Protein AF-A0A3C1WV95-F1 (afdb_monomer)

Secondary structure (DSSP, 8-state):
-EEETTEEEEEEEE--SSPBPHHHHHHHHHHHHHTT--EEEEEEEETT-B-GGGTT-TTEEEEEHHHHT-

Mean predicted aligned error: 3.07 Å

Nearest PDB structures (foldseek):
  7uy8-assembly1_B  TM=4.973E-01  e=6.680E+00  Tetrahymena thermophila
  6vpd-assembly1_A  TM=3.815E-01  e=5.520E+00  Trichoderma reesei QM6a
  3dsc-assembly1_A  TM=3.714E-01  e=5.882E+00  Pyrococcus furiosus

Structure (mmCIF, N/CA/C/O backbone):
data_AF-A0A3C1WV95-F1
#
_entry.id   AF-A0A3C1WV95-F1
#
loop_
_atom_site.group_PDB
_atom_site.id
_atom_site.type_symbol
_atom_site.label_atom_id
_atom_site.label_alt_id
_atom_site.label_comp_id
_atom_site.label_asym_id
_atom_site.label_entity_id
_atom_site.label_seq_id
_atom_site.pdbx_PDB_ins_code
_atom_site.Cartn_x
_atom_site.Cartn_y
_atom_site.Cartn_z
_atom_site.occupancy
_atom_site.B_iso_or_equiv
_atom_site.auth_seq_id
_atom_site.auth_comp_id
_atom_site.auth_asym_id
_atom_site.auth_atom_id
_atom_site.pdbx_PDB_model_num
ATOM 1 N N . MET A 1 1 ? 3.825 -11.250 -2.490 1.00 86.62 1 MET A N 1
ATOM 2 C CA . MET A 1 1 ? 3.968 -10.440 -3.715 1.00 86.62 1 MET A CA 1
ATOM 3 C C . MET A 1 1 ? 3.118 -11.084 -4.793 1.00 86.62 1 MET A C 1
ATOM 5 O O . MET A 1 1 ? 2.989 -12.305 -4.769 1.00 86.62 1 MET A O 1
ATOM 9 N N . THR A 1 2 ? 2.519 -10.292 -5.671 1.00 92.94 2 THR A N 1
ATOM 10 C CA . THR A 1 2 ? 1.819 -10.772 -6.874 1.00 92.94 2 THR A CA 1
ATOM 11 C C . THR A 1 2 ? 2.425 -10.104 -8.102 1.00 92.94 2 THR A C 1
ATOM 13 O O . THR A 1 2 ? 3.048 -9.053 -7.969 1.00 92.94 2 THR A O 1
ATOM 16 N N . GLU A 1 3 ? 2.245 -10.700 -9.273 1.00 94.06 3 GLU A N 1
ATOM 17 C CA . GLU A 1 3 ? 2.718 -10.173 -10.555 1.00 94.06 3 GLU A CA 1
ATOM 18 C C . GLU A 1 3 ? 1.529 -10.092 -11.514 1.00 94.06 3 GLU A C 1
ATOM 20 O O . GLU A 1 3 ? 0.710 -11.014 -11.557 1.00 94.06 3 GLU A O 1
ATOM 25 N N . ASP A 1 4 ? 1.415 -8.980 -12.231 1.00 92.69 4 ASP A N 1
ATOM 26 C CA . ASP A 1 4 ? 0.479 -8.795 -13.339 1.00 92.69 4 ASP A CA 1
ATOM 27 C C . ASP A 1 4 ? 1.197 -8.176 -14.550 1.00 92.69 4 ASP A C 1
ATOM 29 O O . ASP A 1 4 ? 2.409 -7.959 -14.519 1.00 92.69 4 ASP A O 1
ATOM 33 N N . ASP A 1 5 ? 0.455 -7.869 -15.616 1.00 94.44 5 ASP A N 1
ATOM 34 C CA . ASP A 1 5 ? 1.002 -7.317 -16.864 1.00 94.44 5 ASP A CA 1
ATOM 35 C C . ASP A 1 5 ? 1.758 -5.978 -16.687 1.00 94.44 5 ASP A C 1
ATOM 37 O O . ASP A 1 5 ? 2.462 -5.544 -17.601 1.00 94.44 5 ASP A O 1
ATOM 41 N N . LYS A 1 6 ? 1.613 -5.293 -15.542 1.00 92.81 6 LYS A N 1
ATOM 42 C CA . LYS A 1 6 ? 2.315 -4.042 -15.200 1.00 92.81 6 LYS A CA 1
ATOM 43 C C . LYS A 1 6 ? 3.542 -4.260 -14.313 1.00 92.81 6 LYS A C 1
ATOM 45 O O . LYS A 1 6 ? 4.318 -3.323 -14.137 1.00 92.81 6 LYS A O 1
A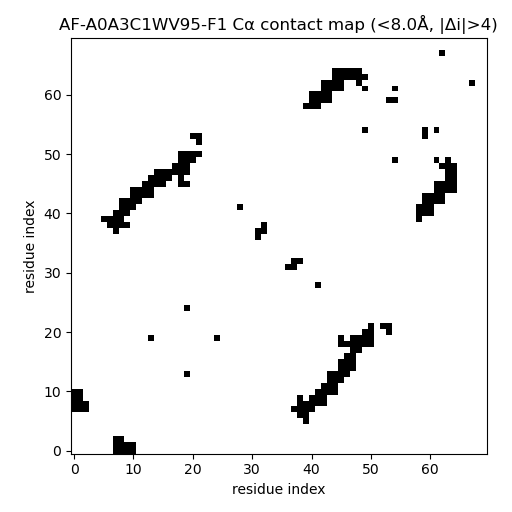TOM 50 N N . GLY A 1 7 ? 3.726 -5.459 -13.764 1.00 93.25 7 GLY A N 1
ATOM 51 C CA . GLY A 1 7 ? 4.860 -5.832 -12.924 1.00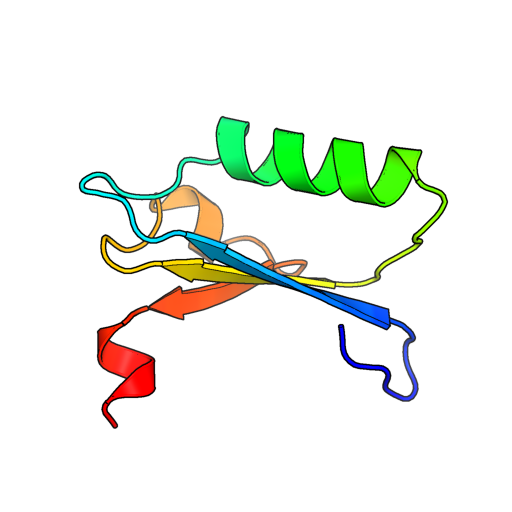 93.25 7 GLY A CA 1
ATOM 52 C C . GLY A 1 7 ? 4.449 -6.302 -11.531 1.00 93.25 7 GLY A C 1
ATOM 53 O O . GLY A 1 7 ? 3.376 -6.869 -11.322 1.00 93.25 7 GLY A O 1
ATOM 54 N N . TYR A 1 8 ? 5.331 -6.082 -10.554 1.00 94.56 8 TYR A N 1
ATOM 55 C CA . TYR A 1 8 ? 5.165 -6.615 -9.204 1.00 94.56 8 TYR A CA 1
ATOM 56 C C . TYR A 1 8 ? 4.371 -5.692 -8.277 1.00 94.56 8 TYR A C 1
ATOM 58 O O . TYR A 1 8 ? 4.573 -4.476 -8.240 1.00 94.56 8 TYR A O 1
ATOM 66 N N . ILE A 1 9 ? 3.519 -6.308 -7.456 1.00 96.38 9 ILE A N 1
ATOM 67 C CA . ILE A 1 9 ? 2.825 -5.676 -6.334 1.00 96.38 9 ILE A CA 1
ATOM 68 C C . ILE A 1 9 ? 3.306 -6.313 -5.031 1.00 96.38 9 ILE A C 1
ATOM 70 O O . ILE A 1 9 ? 3.117 -7.513 -4.772 1.00 96.38 9 ILE A O 1
ATOM 74 N N . PHE A 1 10 ? 3.905 -5.496 -4.173 1.00 96.44 10 PHE A N 1
ATOM 75 C CA . PHE A 1 10 ? 4.292 -5.898 -2.826 1.00 96.44 10 PHE A CA 1
ATOM 76 C C . PHE A 1 10 ? 3.069 -5.930 -1.902 1.00 96.44 10 PHE A C 1
ATOM 78 O O . PHE A 1 10 ? 2.169 -5.120 -2.059 1.00 96.44 10 PHE A O 1
ATOM 85 N N . TYR A 1 11 ? 3.036 -6.838 -0.923 1.00 95.62 11 TYR A N 1
ATOM 86 C CA . TYR A 1 11 ? 1.984 -6.859 0.098 1.00 95.62 11 TYR A CA 1
ATOM 87 C C . TYR A 1 11 ? 2.581 -7.100 1.476 1.00 95.62 11 TYR A C 1
ATOM 89 O O . TYR A 1 11 ? 3.363 -8.036 1.649 1.00 95.62 11 TYR A O 1
ATOM 97 N N . GLU A 1 12 ? 2.137 -6.329 2.466 1.00 95.06 12 GLU A N 1
ATOM 98 C CA . GLU A 1 12 ? 2.495 -6.536 3.864 1.00 95.06 12 GLU A CA 1
ATOM 99 C C . GLU A 1 12 ? 1.286 -6.480 4.805 1.00 95.06 12 GLU A C 1
ATOM 101 O O . GLU A 1 12 ? 0.413 -5.619 4.698 1.00 95.06 12 GLU A O 1
ATOM 106 N N . VAL A 1 13 ? 1.271 -7.383 5.791 1.00 94.44 13 VAL A N 1
ATOM 107 C CA . VAL A 1 13 ? 0.250 -7.433 6.842 1.00 94.44 13 VAL A CA 1
ATOM 108 C C . VAL A 1 13 ? 0.774 -6.792 8.127 1.00 94.44 13 VAL A C 1
ATOM 110 O O . VAL A 1 13 ? 1.766 -7.229 8.709 1.00 94.44 13 VAL A O 1
ATOM 113 N N . LYS A 1 14 ? 0.064 -5.781 8.631 1.00 92.25 14 LYS A N 1
ATOM 114 C CA . LYS A 1 14 ? 0.348 -5.090 9.893 1.00 92.25 14 LYS A CA 1
ATOM 115 C C . LYS A 1 14 ? -0.756 -5.356 10.916 1.00 92.25 14 LYS A C 1
ATOM 117 O O . LYS A 1 14 ? -1.823 -4.742 10.914 1.00 92.25 14 LYS A O 1
ATOM 122 N N . PHE A 1 15 ? -0.457 -6.213 11.889 1.00 88.50 15 PHE A N 1
ATOM 123 C CA . PHE A 1 15 ? -1.354 -6.488 13.013 1.00 88.50 15 PHE A CA 1
ATOM 124 C C . PHE A 1 15 ? -0.976 -5.639 14.235 1.00 88.50 15 PHE A C 1
ATOM 126 O O . PHE A 1 15 ? -0.319 -6.099 15.166 1.00 88.50 15 PHE A O 1
ATOM 133 N N . ARG A 1 16 ? -1.334 -4.350 14.216 1.00 88.19 16 ARG A N 1
ATOM 134 C CA . ARG A 1 16 ? -1.055 -3.414 15.325 1.00 88.19 16 ARG A CA 1
ATOM 135 C C . ARG A 1 16 ? -2.342 -2.883 15.962 1.00 88.19 16 ARG A C 1
ATOM 137 O O . ARG A 1 16 ? -3.438 -3.283 15.579 1.00 88.19 16 ARG A O 1
ATOM 144 N N . LYS A 1 17 ? -2.206 -2.087 17.031 1.00 90.06 17 LYS A N 1
ATOM 145 C CA . LYS A 1 17 ? -3.326 -1.420 17.728 1.00 90.06 17 LYS A CA 1
ATOM 146 C C . LYS A 1 17 ? -3.674 -0.052 17.140 1.00 90.06 17 LYS A C 1
ATOM 148 O O . LYS A 1 17 ? -4.838 0.325 17.201 1.00 90.06 17 LYS A O 1
ATOM 153 N N . ASN A 1 18 ? -2.704 0.625 16.532 1.00 92.81 18 ASN A N 1
ATOM 154 C CA . ASN A 1 18 ? -2.881 1.959 15.963 1.00 92.81 18 ASN A CA 1
ATOM 155 C C . ASN A 1 18 ? -2.922 1.892 14.429 1.00 92.81 18 ASN A C 1
ATOM 157 O O . ASN A 1 18 ? -2.257 1.006 13.870 1.00 92.81 18 ASN A O 1
ATOM 161 N N . PRO A 1 19 ? -3.641 2.821 13.770 1.00 94.06 19 PRO A N 1
ATOM 162 C CA . PRO A 1 19 ? -3.608 2.975 12.320 1.00 94.06 19 PRO A CA 1
ATOM 163 C C . PRO A 1 19 ? -2.179 3.091 11.778 1.00 94.06 19 PRO A C 1
ATOM 165 O O . PRO A 1 19 ? -1.263 3.557 12.466 1.00 94.06 19 PRO 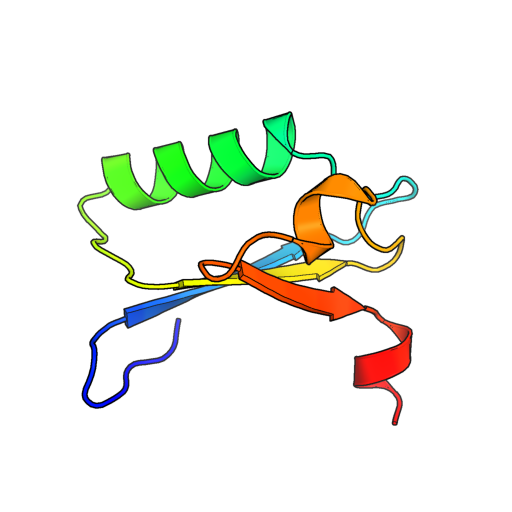A O 1
ATOM 168 N N . LEU A 1 20 ? -1.972 2.630 10.546 1.00 95.75 20 LEU A N 1
ATOM 169 C CA . LEU A 1 20 ? -0.691 2.782 9.862 1.00 95.75 20 LEU A CA 1
ATOM 170 C C . LEU A 1 20 ? -0.550 4.225 9.353 1.00 95.75 20 LEU A C 1
ATOM 172 O O . LEU A 1 20 ? -1.448 4.712 8.676 1.00 95.75 20 LEU A O 1
ATOM 176 N N . SER A 1 21 ? 0.546 4.901 9.703 1.00 96.69 21 SER A N 1
ATOM 177 C CA . SER A 1 21 ? 0.849 6.270 9.263 1.00 96.69 21 SER A CA 1
ATOM 178 C C . SER A 1 21 ? 1.641 6.290 7.956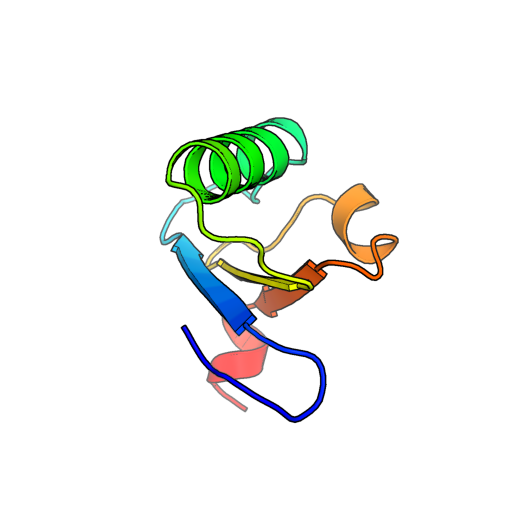 1.00 96.69 21 SER A C 1
ATOM 180 O O . SER A 1 21 ? 2.313 5.305 7.633 1.00 96.69 21 SER A O 1
ATOM 182 N N . SER A 1 22 ? 1.637 7.432 7.264 1.00 95.94 22 SER A N 1
ATOM 183 C CA . SER A 1 22 ? 2.431 7.649 6.045 1.00 95.94 22 SER A CA 1
ATOM 184 C C . SER A 1 22 ? 3.918 7.415 6.243 1.00 95.94 22 SER A C 1
ATOM 186 O O . SER A 1 22 ? 4.493 6.616 5.519 1.00 95.94 22 SER A O 1
ATOM 188 N N . GLU A 1 23 ? 4.511 7.960 7.310 1.00 96.88 23 GLU A N 1
ATOM 189 C CA . GLU A 1 23 ? 5.932 7.743 7.629 1.00 96.88 23 GLU A CA 1
ATOM 190 C C . GLU A 1 23 ? 6.294 6.250 7.692 1.00 96.88 23 GLU A C 1
ATOM 192 O O . GLU A 1 23 ? 7.351 5.818 7.232 1.00 96.88 23 GLU A O 1
ATOM 197 N N . ARG A 1 24 ? 5.399 5.432 8.257 1.00 95.19 24 ARG A N 1
ATOM 198 C CA . ARG A 1 24 ? 5.629 3.992 8.359 1.00 95.19 24 ARG A CA 1
ATOM 199 C C . ARG A 1 24 ? 5.488 3.316 7.007 1.00 95.19 24 ARG A C 1
ATOM 201 O O . ARG A 1 24 ? 6.321 2.474 6.709 1.00 95.19 24 ARG A O 1
ATOM 208 N N . VAL A 1 25 ? 4.475 3.672 6.219 1.00 96.50 25 VAL A N 1
ATOM 209 C CA . VAL A 1 25 ? 4.308 3.171 4.846 1.00 96.50 25 VAL A CA 1
ATOM 210 C C . VAL A 1 25 ? 5.538 3.496 4.001 1.00 96.50 25 VAL A C 1
ATOM 212 O O . VAL A 1 25 ? 6.131 2.585 3.430 1.00 96.50 25 VAL A O 1
ATOM 215 N N . ASP A 1 26 ? 5.982 4.751 4.002 1.00 96.81 26 ASP A N 1
ATOM 216 C CA . ASP A 1 26 ? 7.130 5.212 3.216 1.00 96.81 26 ASP A CA 1
ATOM 217 C C . ASP A 1 26 ? 8.413 4.484 3.608 1.00 96.81 26 ASP A C 1
ATOM 219 O O . ASP A 1 26 ? 9.211 4.105 2.752 1.00 96.81 26 ASP A O 1
ATOM 223 N N . LYS A 1 27 ? 8.594 4.214 4.904 1.00 97.00 27 LYS A N 1
ATOM 224 C CA . LYS A 1 27 ? 9.732 3.435 5.390 1.00 97.00 27 LYS A CA 1
ATOM 225 C C . LYS A 1 27 ? 9.709 1.985 4.900 1.00 97.00 27 LYS A C 1
ATOM 227 O O . LYS A 1 27 ? 10.777 1.434 4.636 1.00 97.00 27 LYS A O 1
ATOM 232 N N . GLU A 1 28 ? 8.544 1.346 4.803 1.00 95.19 28 GLU A N 1
ATOM 233 C CA . GLU A 1 28 ? 8.457 -0.011 4.240 1.00 95.19 28 GLU A CA 1
ATOM 234 C C . GLU A 1 28 ? 8.718 0.007 2.729 1.00 95.19 28 GLU A C 1
ATOM 236 O O . GLU A 1 28 ? 9.510 -0.796 2.244 1.00 95.19 28 GLU A O 1
ATOM 241 N N . ILE A 1 29 ? 8.155 0.975 1.999 1.00 95.75 29 ILE A N 1
ATOM 242 C CA . ILE A 1 29 ? 8.403 1.155 0.558 1.00 95.75 29 ILE A CA 1
ATOM 243 C C . ILE A 1 29 ? 9.896 1.370 0.284 1.00 95.75 29 ILE A C 1
ATOM 245 O O . ILE A 1 29 ? 10.475 0.708 -0.575 1.00 95.75 29 ILE A O 1
ATOM 249 N N . ALA A 1 30 ? 10.552 2.242 1.053 1.00 95.75 30 ALA A N 1
ATOM 250 C CA . ALA A 1 30 ? 11.981 2.505 0.913 1.00 95.75 30 ALA A CA 1
ATOM 251 C C . ALA A 1 30 ? 12.838 1.251 1.152 1.00 95.75 30 ALA A C 1
ATOM 253 O O . ALA A 1 30 ? 13.834 1.049 0.459 1.00 95.75 30 ALA A O 1
ATOM 254 N N . GLN A 1 31 ? 12.452 0.392 2.102 1.00 94.75 31 GLN A N 1
ATOM 255 C CA . GLN A 1 31 ? 13.133 -0.884 2.337 1.00 94.75 31 GLN A CA 1
ATOM 256 C C . GLN A 1 31 ? 12.946 -1.850 1.163 1.00 94.75 31 GLN A C 1
ATOM 258 O O . GLN A 1 31 ? 13.924 -2.442 0.715 1.00 94.75 31 GLN A O 1
ATOM 263 N N . VAL A 1 32 ? 11.723 -1.976 0.637 1.00 93.75 32 VAL A N 1
ATOM 264 C CA . VAL A 1 32 ? 11.421 -2.828 -0.527 1.00 93.75 32 VAL A CA 1
ATOM 265 C C . VAL A 1 32 ? 12.241 -2.387 -1.741 1.00 93.75 32 VAL A C 1
ATOM 267 O O . VAL A 1 32 ? 12.964 -3.198 -2.322 1.00 93.75 32 VAL A O 1
ATOM 270 N N . ASN A 1 33 ? 12.231 -1.090 -2.046 1.00 93.00 33 ASN A N 1
ATOM 271 C CA . ASN A 1 33 ? 13.001 -0.522 -3.153 1.00 93.00 33 ASN A CA 1
ATOM 272 C C . ASN A 1 33 ? 14.511 -0.691 -2.946 1.00 93.00 33 ASN A C 1
ATOM 274 O O . ASN A 1 33 ? 15.239 -1.013 -3.884 1.00 93.00 33 ASN A O 1
ATOM 278 N N . GLY A 1 34 ? 14.990 -0.547 -1.707 1.00 94.06 34 GLY A N 1
ATOM 279 C CA . GLY A 1 34 ? 16.389 -0.780 -1.343 1.00 94.06 34 GLY A CA 1
ATOM 280 C C . GLY A 1 34 ? 16.858 -2.227 -1.541 1.00 94.06 34 GLY A C 1
ATOM 281 O O . GLY A 1 34 ? 18.054 -2.458 -1.709 1.00 94.06 34 GLY A O 1
ATOM 282 N N . CYS A 1 35 ? 15.942 -3.198 -1.574 1.00 91.50 35 CYS A N 1
ATOM 283 C CA . CYS A 1 35 ? 16.236 -4.597 -1.893 1.00 91.50 35 CYS A CA 1
ATOM 284 C C . CYS A 1 35 ? 16.246 -4.898 -3.404 1.00 91.50 35 CYS A C 1
ATOM 286 O O . CYS A 1 35 ? 16.392 -6.059 -3.782 1.00 91.50 35 CYS A O 1
ATOM 288 N N . GLY A 1 36 ? 16.091 -3.886 -4.265 1.00 89.31 36 GLY A N 1
ATOM 289 C CA . GLY A 1 36 ? 16.026 -4.061 -5.719 1.00 89.31 36 GLY A CA 1
ATOM 290 C C . GLY A 1 36 ? 14.682 -4.598 -6.217 1.00 89.31 36 GLY A C 1
ATOM 291 O O . GLY A 1 36 ? 14.603 -5.096 -7.337 1.00 89.31 36 GLY A O 1
ATOM 292 N N . LEU A 1 37 ? 13.634 -4.523 -5.392 1.00 87.69 37 LEU A N 1
ATOM 293 C CA . LEU A 1 37 ? 12.276 -4.901 -5.771 1.00 87.69 37 LEU A CA 1
ATOM 294 C C . LEU A 1 37 ? 11.545 -3.669 -6.309 1.00 87.69 37 LEU A C 1
ATOM 296 O O . LEU A 1 37 ? 10.957 -2.916 -5.538 1.00 87.69 37 LEU A O 1
ATOM 300 N N . ASP A 1 38 ? 11.580 -3.474 -7.626 1.00 85.56 38 ASP A N 1
ATOM 301 C CA . ASP A 1 38 ? 10.876 -2.374 -8.294 1.00 85.56 38 ASP A CA 1
ATOM 302 C C . ASP A 1 38 ? 9.382 -2.708 -8.444 1.00 85.56 38 ASP A C 1
ATOM 304 O O . ASP A 1 38 ? 8.943 -3.327 -9.417 1.00 85.56 38 ASP A O 1
ATOM 308 N N . CYS A 1 39 ? 8.604 -2.395 -7.404 1.00 93.25 39 CYS A N 1
ATOM 309 C CA . CYS A 1 39 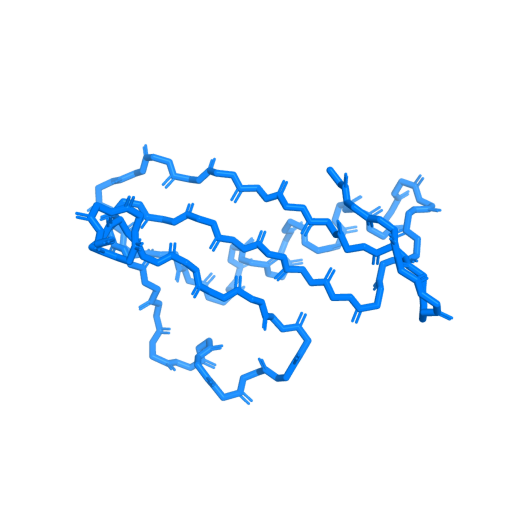? 7.164 -2.641 -7.368 1.00 93.25 39 CYS A CA 1
ATOM 310 C C . CYS A 1 39 ? 6.403 -1.400 -7.834 1.00 93.25 39 CYS A C 1
ATOM 312 O O . CYS A 1 39 ? 6.626 -0.296 -7.331 1.00 93.25 39 CYS A O 1
ATOM 314 N N . TYR A 1 40 ? 5.431 -1.589 -8.725 1.00 94.38 40 TYR A N 1
ATOM 315 C CA . TYR A 1 40 ? 4.623 -0.477 -9.228 1.00 94.38 40 TYR A CA 1
ATOM 316 C C . TYR A 1 40 ? 3.489 -0.089 -8.260 1.00 94.38 40 TYR A C 1
ATOM 318 O O . TYR A 1 40 ? 2.964 1.022 -8.341 1.00 94.38 40 TYR A O 1
ATOM 326 N N . ARG A 1 41 ? 3.114 -0.991 -7.336 1.00 96.50 41 ARG A N 1
ATOM 327 C CA . ARG A 1 41 ? 2.158 -0.746 -6.240 1.00 96.50 41 ARG A CA 1
ATOM 328 C C . ARG A 1 41 ? 2.528 -1.481 -4.951 1.00 96.50 41 ARG A C 1
ATOM 330 O O . ARG A 1 41 ? 3.175 -2.532 -4.976 1.00 96.50 41 ARG A O 1
ATOM 337 N N . TYR A 1 42 ? 2.024 -0.961 -3.831 1.00 97.31 42 TYR A N 1
ATOM 338 C CA . TYR A 1 42 ? 2.274 -1.467 -2.481 1.00 97.31 42 TYR A CA 1
ATOM 339 C C . TYR A 1 42 ? 0.968 -1.683 -1.718 1.00 97.31 42 TYR A C 1
ATOM 341 O O . TYR A 1 42 ? 0.237 -0.754 -1.375 1.00 97.31 42 TYR A O 1
ATOM 349 N N . GLY A 1 43 ? 0.673 -2.941 -1.432 1.00 96.81 43 GLY A N 1
ATOM 350 C CA . GLY A 1 43 ? -0.461 -3.358 -0.636 1.00 96.81 43 GLY A CA 1
ATOM 351 C C . GLY A 1 43 ? -0.144 -3.405 0.851 1.00 96.81 43 GLY A C 1
ATOM 352 O O . GLY A 1 43 ? 0.813 -4.047 1.282 1.00 96.81 43 GLY A O 1
ATOM 353 N N . PHE A 1 44 ? -1.000 -2.792 1.658 1.00 97.12 44 PHE A N 1
ATOM 354 C CA . PHE A 1 44 ? -0.955 -2.914 3.106 1.00 97.12 44 PHE A CA 1
ATOM 355 C C . PHE A 1 44 ? -2.279 -3.456 3.621 1.00 97.12 44 PHE A C 1
ATOM 357 O O . PHE A 1 44 ? -3.351 -2.946 3.300 1.00 97.12 44 PHE A O 1
ATOM 364 N N . ILE A 1 45 ? -2.192 -4.478 4.466 1.00 95.88 45 ILE A N 1
ATOM 365 C CA . ILE A 1 45 ? -3.324 -5.046 5.192 1.00 95.88 45 ILE A CA 1
ATOM 366 C C . ILE A 1 45 ? -3.191 -4.622 6.652 1.00 95.88 45 ILE A C 1
ATOM 368 O O . ILE A 1 45 ? -2.172 -4.904 7.283 1.00 95.88 45 ILE A O 1
ATOM 372 N N . SER A 1 46 ? -4.191 -3.947 7.218 1.00 95.19 46 SER A N 1
ATOM 373 C CA . SER A 1 46 ? -4.110 -3.420 8.588 1.00 95.19 46 SER A CA 1
ATOM 374 C C . SER A 1 46 ? -5.333 -3.760 9.422 1.00 95.19 46 SER A C 1
ATOM 376 O O . SER A 1 46 ? -6.474 -3.487 9.044 1.00 95.19 46 SER A O 1
ATOM 378 N N . ARG A 1 47 ? -5.081 -4.273 10.633 1.00 92.94 47 ARG A N 1
ATOM 379 C CA . ARG A 1 47 ? -6.133 -4.499 11.633 1.00 92.94 47 ARG A CA 1
ATOM 380 C C . ARG A 1 47 ? -6.787 -3.206 12.107 1.00 92.94 47 ARG A C 1
ATOM 382 O O . ARG A 1 47 ? -7.992 -3.166 12.307 1.00 92.94 47 ARG A O 1
ATOM 389 N N . SER A 1 48 ? -5.974 -2.180 12.328 1.00 93.50 48 SER A N 1
ATOM 390 C CA . SER A 1 48 ? -6.407 -0.910 12.916 1.00 93.50 48 SER A CA 1
ATOM 391 C C . SER A 1 48 ? -6.615 0.184 11.868 1.00 93.50 48 SER A C 1
ATOM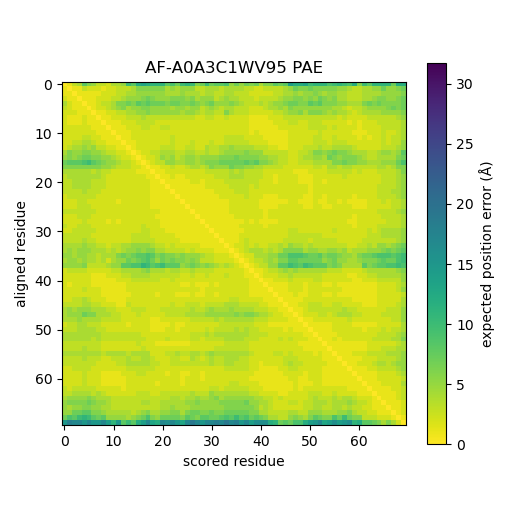 393 O O . SER A 1 48 ? -6.692 1.353 12.226 1.00 93.50 48 SER A O 1
ATOM 395 N N . GLY A 1 49 ? -6.674 -0.178 10.583 1.00 95.06 49 GLY A N 1
ATOM 396 C CA . GLY A 1 49 ? -6.837 0.769 9.481 1.00 95.06 49 GLY A CA 1
ATOM 397 C C . GLY A 1 49 ? -5.585 1.600 9.182 1.00 95.06 49 GLY A C 1
ATOM 398 O O . GLY A 1 49 ? -4.456 1.210 9.513 1.00 95.06 49 GLY A O 1
ATOM 399 N N . PHE A 1 50 ? -5.810 2.740 8.534 1.00 96.62 50 PHE A N 1
ATOM 400 C CA . PHE A 1 50 ? -4.803 3.596 7.901 1.00 96.62 50 PHE A CA 1
ATOM 401 C C . PHE A 1 50 ? -5.076 5.065 8.231 1.00 96.62 50 PHE A C 1
ATOM 403 O O . PHE A 1 50 ? -6.223 5.433 8.487 1.00 96.62 50 PHE A O 1
ATOM 410 N N . ALA A 1 51 ? -4.026 5.884 8.246 1.00 96.44 51 ALA A N 1
ATOM 411 C CA . ALA A 1 51 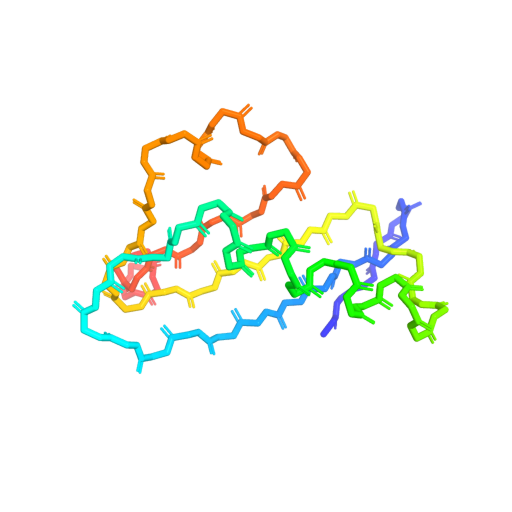? -4.151 7.335 8.319 1.00 96.44 51 ALA A CA 1
ATOM 412 C C . ALA A 1 51 ? -4.854 7.886 7.062 1.00 96.44 51 ALA A C 1
ATOM 414 O O . ALA A 1 51 ? -4.794 7.267 5.998 1.00 96.44 51 ALA A O 1
ATOM 415 N N . GLN A 1 52 ? -5.559 9.011 7.195 1.00 95.12 52 GLN A N 1
ATOM 416 C CA . GLN A 1 52 ? -6.488 9.487 6.165 1.00 95.12 52 GLN A CA 1
ATOM 417 C C . GLN A 1 52 ? -5.770 9.861 4.863 1.00 95.12 52 GLN A C 1
ATOM 419 O O . GLN A 1 52 ? -6.249 9.558 3.776 1.00 95.12 52 GLN A O 1
ATOM 424 N N . GLU A 1 53 ? -4.586 10.446 4.986 1.00 94.94 53 GLU A N 1
ATOM 425 C CA . GLU A 1 53 ? -3.722 10.863 3.885 1.00 94.94 53 GLU A CA 1
ATOM 426 C C . GLU A 1 53 ? -3.219 9.697 3.010 1.00 94.94 53 GLU A C 1
ATOM 428 O O . GLU A 1 53 ? -2.721 9.919 1.911 1.00 94.94 53 GLU A O 1
ATOM 433 N N . LEU A 1 54 ? -3.344 8.447 3.474 1.00 96.38 54 LEU A N 1
ATOM 434 C CA . LEU A 1 54 ? -2.966 7.271 2.688 1.00 96.38 54 LEU A CA 1
ATOM 435 C C . LEU A 1 54 ? -4.012 6.908 1.630 1.00 96.38 54 LEU A C 1
ATOM 437 O O . LEU A 1 54 ? -3.664 6.245 0.656 1.00 96.38 54 LEU A O 1
ATOM 441 N N . TYR A 1 55 ? -5.275 7.311 1.803 1.00 95.06 55 TYR A N 1
ATOM 442 C CA . TYR A 1 55 ? -6.347 6.972 0.859 1.00 95.06 55 TYR A CA 1
ATOM 443 C C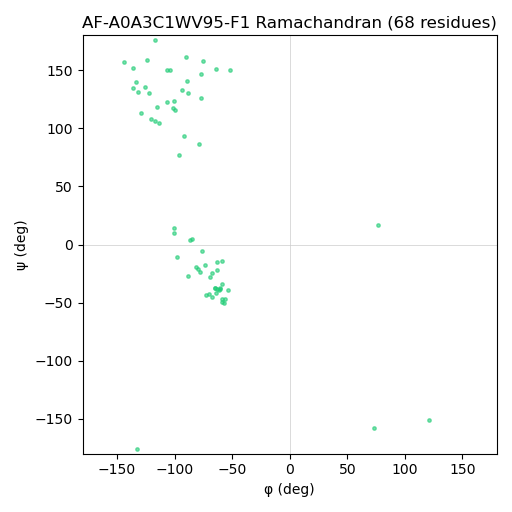 . TYR A 1 55 ? -6.269 7.764 -0.454 1.00 95.06 55 TYR A C 1
ATOM 445 O O . TYR A 1 55 ? -6.848 7.326 -1.442 1.00 95.06 55 TYR A O 1
ATOM 453 N N . ASP A 1 56 ? -5.520 8.870 -0.482 1.00 95.69 56 ASP A N 1
ATOM 454 C CA . ASP A 1 56 ? -5.312 9.700 -1.677 1.00 95.69 56 ASP A CA 1
ATOM 455 C C . ASP A 1 56 ? -4.141 9.206 -2.555 1.00 95.69 56 ASP A C 1
ATOM 457 O O . ASP A 1 56 ? -3.780 9.848 -3.541 1.00 95.69 56 ASP A O 1
ATOM 461 N N . ARG A 1 57 ? -3.508 8.079 -2.196 1.00 96.69 57 ARG A N 1
ATOM 462 C CA . ARG A 1 57 ? -2.336 7.535 -2.896 1.00 96.69 57 ARG A CA 1
ATOM 463 C C . ARG A 1 57 ? -2.693 6.408 -3.863 1.00 96.69 57 ARG A C 1
ATOM 465 O O . ARG A 1 57 ? -3.053 5.309 -3.445 1.00 96.69 57 ARG A O 1
ATOM 472 N N . ASP A 1 58 ? -2.470 6.649 -5.152 1.00 95.50 58 ASP A N 1
ATOM 473 C CA . ASP A 1 58 ? -2.738 5.681 -6.229 1.00 95.50 58 ASP A CA 1
ATOM 474 C C . ASP A 1 58 ? -1.787 4.470 -6.225 1.00 95.50 58 ASP A C 1
ATOM 476 O O . ASP A 1 58 ? -2.145 3.364 -6.652 1.00 95.50 58 ASP A O 1
ATOM 480 N N . ASP A 1 59 ? -0.569 4.657 -5.715 1.00 95.31 59 ASP A N 1
ATOM 481 C CA . ASP A 1 59 ? 0.447 3.610 -5.625 1.00 95.31 59 ASP A CA 1
ATOM 482 C C . ASP A 1 59 ? 0.178 2.610 -4.488 1.00 95.31 59 ASP A C 1
ATOM 484 O O . ASP A 1 59 ? 0.856 1.585 -4.390 1.00 95.31 59 ASP A O 1
ATOM 488 N N . LEU A 1 60 ? -0.844 2.854 -3.660 1.00 97.31 60 LEU A N 1
ATOM 489 C CA . LEU A 1 60 ? -1.206 1.996 -2.538 1.00 97.31 60 LEU A CA 1
ATOM 490 C C . LEU A 1 60 ? -2.442 1.135 -2.815 1.00 97.31 60 LEU A C 1
ATOM 492 O O . LEU A 1 60 ? -3.359 1.498 -3.555 1.00 97.31 60 LEU A O 1
ATOM 496 N N . ILE A 1 61 ? -2.471 -0.034 -2.178 1.00 96.94 61 ILE A N 1
ATOM 497 C CA . ILE A 1 61 ? -3.660 -0.882 -2.040 1.00 96.94 61 ILE A CA 1
ATOM 498 C C . ILE A 1 61 ? -3.914 -1.050 -0.543 1.00 96.94 61 ILE A C 1
ATOM 500 O O . ILE A 1 61 ? -3.162 -1.727 0.154 1.00 96.94 61 ILE A O 1
ATOM 504 N N . LEU A 1 62 ? -4.964 -0.4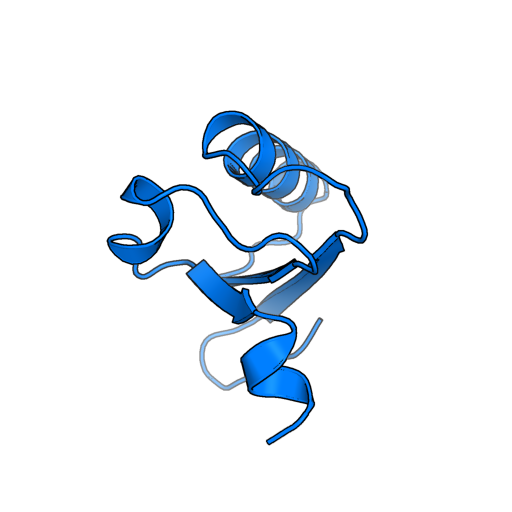15 -0.030 1.00 97.06 62 LEU A N 1
ATOM 505 C CA . LEU A 1 62 ? -5.280 -0.425 1.396 1.00 97.06 62 LEU A CA 1
ATOM 506 C C . LEU A 1 62 ? -6.400 -1.422 1.676 1.00 97.06 62 LEU A C 1
ATOM 508 O O . LEU A 1 62 ? -7.517 -1.260 1.188 1.00 97.06 62 LEU A O 1
ATOM 512 N N . ILE A 1 63 ? -6.094 -2.448 2.467 1.00 95.38 63 ILE A N 1
ATOM 513 C CA . ILE A 1 63 ? -7.038 -3.503 2.836 1.00 95.38 63 ILE A CA 1
ATOM 514 C C . ILE A 1 63 ? -7.237 -3.457 4.352 1.00 95.38 63 ILE A C 1
ATOM 516 O O . ILE A 1 63 ? -6.359 -3.819 5.142 1.00 95.38 63 ILE A O 1
ATOM 520 N N . SER A 1 64 ? -8.392 -2.967 4.785 1.00 92.94 64 SER A N 1
ATOM 521 C CA . SER A 1 64 ? -8.792 -3.005 6.186 1.00 92.94 64 SER A CA 1
ATOM 522 C C . SER A 1 64 ? -9.221 -4.417 6.578 1.00 92.94 64 SER A C 1
ATOM 524 O O . SER A 1 64 ? -9.636 -5.226 5.747 1.00 92.94 64 SER A O 1
ATOM 526 N N . LEU A 1 65 ? -9.168 -4.717 7.874 1.00 89.88 65 LEU A N 1
ATOM 527 C CA . LEU A 1 65 ? -9.662 -5.998 8.371 1.00 89.88 65 LEU A CA 1
ATOM 528 C C . LEU A 1 65 ? -11.146 -6.221 8.047 1.00 89.88 65 LEU A C 1
ATOM 530 O O . LEU A 1 65 ? -11.544 -7.346 7.773 1.00 89.88 65 LEU A O 1
ATOM 534 N N . GLU A 1 66 ? -11.953 -5.159 8.044 1.00 87.56 66 GLU A N 1
ATOM 535 C CA . GLU A 1 66 ? -13.367 -5.247 7.679 1.00 87.56 66 GLU A CA 1
ATOM 536 C C . GLU A 1 66 ? -13.551 -5.737 6.236 1.00 87.56 66 GLU A C 1
ATOM 538 O O . GLU A 1 66 ? -14.430 -6.553 5.979 1.00 87.56 66 GLU A O 1
ATOM 543 N N . GLN A 1 67 ? -12.702 -5.292 5.304 1.00 89.12 67 GLN A N 1
ATOM 544 C CA . GLN A 1 67 ? -12.739 -5.740 3.908 1.00 89.12 67 GLN A CA 1
ATOM 545 C C . GLN A 1 67 ? -12.343 -7.214 3.744 1.00 89.12 67 GLN A C 1
ATOM 547 O O . GLN A 1 67 ? -12.754 -7.825 2.768 1.00 89.12 67 GLN A O 1
ATOM 552 N N . MET A 1 68 ? -11.573 -7.794 4.673 1.00 85.38 68 MET A N 1
ATOM 553 C CA . MET A 1 68 ? -11.174 -9.209 4.606 1.00 85.38 68 MET A CA 1
ATOM 554 C C . MET A 1 68 ? -12.257 -10.185 5.078 1.00 85.38 68 MET A C 1
ATOM 556 O O . MET A 1 68 ? -12.182 -11.368 4.760 1.00 85.38 68 MET A O 1
ATOM 560 N N . TYR A 1 69 ? -13.218 -9.717 5.878 1.00 82.88 69 TYR A N 1
ATOM 561 C CA . TYR A 1 69 ? -14.311 -10.538 6.416 1.00 82.88 69 TYR A CA 1
ATOM 562 C C . TYR A 1 69 ? -15.632 -10.367 5.646 1.00 82.88 69 TYR A C 1
ATOM 564 O O . TYR A 1 69 ? -16.671 -10.833 6.115 1.00 82.88 69 TYR A O 1
ATOM 572 N N . LYS A 1 70 ? -15.598 -9.691 4.495 1.00 67.56 70 LYS A N 1
ATOM 573 C CA . LYS A 1 70 ? -16.714 -9.573 3.548 1.00 67.56 70 LYS A CA 1
ATOM 574 C C . LYS A 1 70 ? -16.471 -10.489 2.359 1.00 67.56 70 LYS A C 1
ATOM 576 O O . LYS A 1 70 ? -17.473 -11.056 1.878 1.00 67.56 70 LYS A O 1
#

pLDDT: mean 93.43, std 4.51, range [67.56, 97.31]

Radius of gyration: 11.98 Å; Cα contacts (8 Å, |Δi|>4): 111; chains: 1; bounding box: 33×22×35 Å

Foldseek 3Di:
DDADPVGDEAEDEDEDQAAAEPVNVVVVVVVCVVVVNPHQAYEYEYAHHHDPVVVPDPRYDGHYPVNVVD

Sequence (70 aa):
MTEDDKGYIFYEVKFRKNPLSSERVDKEIAQVNGCGLDCYRYGFISRSGFAQELYDRDDLILISLEQMYK

Solvent-accessible surface area (backbone atoms only — not comparable to full-atom values): 4107 Å² total; per-residue (Å²): 108,51,76,56,101,87,43,35,32,43,63,48,80,45,88,52,87,61,50,48,45,64,74,58,52,52,54,51,52,51,51,44,46,71,72,71,48,81,51,72,32,42,32,40,34,21,63,43,37,62,40,76,80,57,76,80,39,84,51,50,43,85,40,38,49,71,70,74,77,108